Protein AF-A0A9D7EF71-F1 (afdb_monomer_lite)

Foldseek 3Di:
DDDDDDPDDDPPPDPPQDAPEEAALEEAEAAAPGEAEDAGEYHDAANYADEFQYEYEYQYEYEYRNVEARYALHNGEYEHQHQEYEHYYDYEYEECHYHYNYQAYHYPDHYHYNPRHDPDPPDDDPPDDDDRYDYDDD

Structure (mmCIF, N/CA/C/O backbone):
data_AF-A0A9D7EF71-F1
#
_entry.id   AF-A0A9D7EF71-F1
#
loop_
_atom_site.group_PDB
_atom_site.id
_atom_site.type_symbol
_atom_site.label_atom_id
_atom_site.label_alt_id
_atom_site.label_comp_id
_atom_site.label_asym_id
_atom_site.label_entity_id
_atom_site.label_seq_id
_atom_site.pdbx_PDB_ins_code
_atom_site.Cartn_x
_atom_site.Cartn_y
_atom_site.Cartn_z
_atom_site.occupancy
_atom_site.B_iso_or_equiv
_atom_site.auth_seq_id
_atom_site.auth_comp_id
_atom_site.auth_asym_id
_atom_site.auth_atom_id
_atom_site.pdbx_PDB_model_num
ATOM 1 N N . MET A 1 1 ? -34.699 25.649 -49.182 1.00 42.41 1 MET A N 1
ATOM 2 C CA . MET A 1 1 ? -34.865 24.743 -48.025 1.00 42.41 1 MET A CA 1
ATOM 3 C C . MET A 1 1 ? -33.515 24.630 -47.331 1.00 42.41 1 MET A C 1
ATOM 5 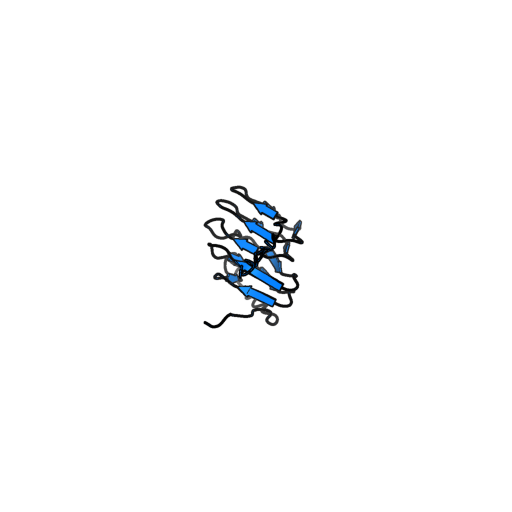O O . MET A 1 1 ? -32.581 24.156 -47.959 1.00 42.41 1 MET A O 1
ATOM 9 N N . ARG A 1 2 ? -33.370 25.171 -46.116 1.00 45.25 2 ARG A N 1
ATOM 10 C CA . ARG A 1 2 ? -32.141 25.084 -45.307 1.00 45.25 2 ARG A CA 1
ATOM 11 C C . ARG A 1 2 ? -32.387 24.055 -44.205 1.00 45.25 2 ARG A C 1
ATOM 13 O O . ARG A 1 2 ? -33.260 24.272 -43.373 1.00 45.25 2 ARG A O 1
ATOM 20 N N . THR A 1 3 ? -31.670 22.940 -44.234 1.00 56.69 3 THR A N 1
ATOM 21 C CA . THR A 1 3 ? -31.663 21.946 -43.155 1.00 56.69 3 THR A CA 1
ATOM 22 C C . THR A 1 3 ? -30.917 22.516 -41.943 1.00 56.69 3 THR A C 1
ATOM 24 O O . THR A 1 3 ? -29.822 23.058 -42.116 1.00 56.69 3 THR A O 1
ATOM 27 N N . PRO A 1 4 ? -31.483 22.452 -40.725 1.00 56.78 4 PRO A N 1
ATOM 28 C CA . PRO A 1 4 ? -30.782 22.891 -39.527 1.00 56.78 4 PRO A CA 1
ATOM 29 C C . PRO A 1 4 ? -29.704 21.865 -39.159 1.00 56.78 4 PRO A C 1
ATOM 31 O O . PRO A 1 4 ? -29.964 20.664 -39.129 1.00 56.78 4 PRO A O 1
ATOM 34 N N . ALA A 1 5 ? -28.487 22.341 -38.896 1.00 56.84 5 ALA A N 1
ATOM 35 C CA . ALA A 1 5 ? -27.406 21.518 -38.372 1.00 56.84 5 ALA A CA 1
ATOM 36 C C . ALA A 1 5 ? -27.625 21.307 -36.868 1.00 56.84 5 ALA A C 1
ATOM 38 O O . ALA A 1 5 ? -27.535 22.248 -36.079 1.00 56.84 5 ALA A O 1
ATOM 39 N N . THR A 1 6 ? -27.939 20.077 -36.472 1.00 58.12 6 THR A N 1
ATOM 40 C CA . THR A 1 6 ? -28.057 19.684 -35.067 1.00 58.12 6 THR A CA 1
ATOM 41 C C . THR A 1 6 ? -26.655 19.566 -34.471 1.00 58.12 6 THR A C 1
ATOM 43 O O . THR A 1 6 ? -25.910 18.645 -34.800 1.00 58.12 6 THR A O 1
ATOM 46 N N . ILE A 1 7 ? -26.273 20.509 -33.609 1.00 61.97 7 ILE A N 1
ATOM 47 C CA . ILE A 1 7 ? -25.032 20.433 -32.828 1.00 61.97 7 ILE A CA 1
ATOM 48 C C . ILE A 1 7 ? -25.264 19.420 -31.702 1.00 61.97 7 ILE A C 1
ATOM 50 O O . ILE A 1 7 ? -25.950 19.712 -30.724 1.00 61.97 7 ILE A O 1
ATOM 54 N N . ALA A 1 8 ? -24.721 18.213 -31.855 1.00 59.75 8 ALA A N 1
ATOM 55 C CA . ALA A 1 8 ? -24.678 17.225 -30.785 1.00 59.75 8 ALA A CA 1
ATOM 56 C C . ALA A 1 8 ? -23.599 17.645 -29.776 1.00 59.75 8 ALA A C 1
ATOM 58 O O . ALA A 1 8 ? -22.403 17.537 -30.044 1.00 59.75 8 ALA A O 1
ATOM 59 N N . SER A 1 9 ? -24.020 18.176 -28.628 1.00 66.12 9 SER A N 1
ATOM 60 C CA . SER A 1 9 ? -23.113 18.470 -27.521 1.00 66.12 9 SER A CA 1
ATOM 61 C C . SER A 1 9 ? -22.728 17.155 -26.839 1.00 66.12 9 SER A C 1
ATOM 63 O O . SER A 1 9 ? -23.556 16.512 -26.195 1.00 66.12 9 SER A O 1
ATOM 65 N N . PHE A 1 10 ? -21.480 16.727 -27.029 1.00 60.91 10 PHE A N 1
ATOM 66 C CA . PHE A 1 10 ? -20.888 15.606 -26.305 1.00 60.91 10 PHE A CA 1
ATOM 67 C C . PHE A 1 10 ? -20.431 16.099 -24.930 1.00 60.91 10 PHE A C 1
ATOM 69 O O . PHE A 1 10 ? -19.378 16.721 -24.799 1.00 60.91 10 PHE A O 1
ATOM 76 N N . ILE A 1 11 ? -21.225 15.825 -23.897 1.00 67.19 11 ILE A N 1
ATOM 77 C CA . ILE A 1 11 ? -20.777 15.975 -22.512 1.00 67.19 11 ILE A CA 1
ATOM 78 C C . ILE A 1 11 ? -19.900 14.759 -22.198 1.00 67.19 11 ILE A C 1
ATOM 80 O O . ILE A 1 11 ? -20.395 13.663 -21.946 1.00 67.19 11 ILE A O 1
ATOM 84 N N . CYS A 1 12 ? -18.582 14.947 -22.260 1.00 58.03 12 CYS A N 1
ATOM 85 C CA . CYS A 1 12 ? -17.619 13.983 -21.744 1.00 58.03 12 CYS A CA 1
ATOM 86 C C . CYS A 1 12 ? -17.609 14.100 -20.214 1.00 58.03 12 CYS A C 1
ATOM 88 O O . CYS A 1 12 ? -17.001 15.013 -19.656 1.00 58.03 12 CYS A O 1
ATOM 90 N N . ILE A 1 13 ? -18.339 13.214 -19.534 1.00 60.28 13 ILE A N 1
ATOM 91 C CA . ILE A 1 13 ? -18.266 13.084 -18.076 1.00 60.28 13 ILE A CA 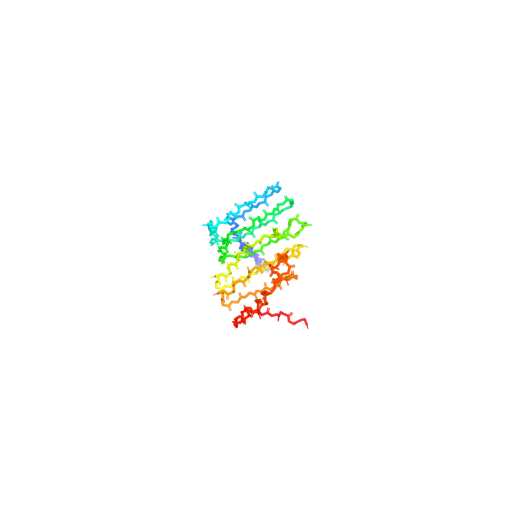1
ATOM 92 C C . ILE A 1 13 ? -16.950 12.368 -17.767 1.00 60.28 13 ILE A C 1
ATOM 94 O O . ILE A 1 13 ? -16.875 11.143 -17.834 1.00 60.28 13 ILE A O 1
ATOM 98 N N . MET A 1 14 ? -15.898 13.126 -17.462 1.00 50.34 14 MET A N 1
ATOM 99 C CA . MET A 1 14 ? -14.705 12.549 -16.848 1.00 50.34 14 MET A CA 1
ATOM 100 C C . MET A 1 14 ? -15.032 12.259 -15.385 1.00 50.34 14 MET A C 1
ATOM 102 O O . MET A 1 14 ? -15.129 13.176 -14.569 1.00 50.34 14 MET A O 1
ATOM 106 N N . VAL A 1 15 ? -15.239 10.987 -15.054 1.00 55.16 15 VAL A N 1
ATOM 107 C CA . VAL A 1 15 ? -15.272 10.541 -13.660 1.00 55.16 15 VAL A CA 1
ATOM 108 C C . VAL A 1 15 ? -13.837 10.638 -13.144 1.00 55.16 15 VAL A C 1
ATOM 110 O O . VAL A 1 15 ? -13.003 9.795 -13.453 1.00 55.16 15 VAL A O 1
ATOM 113 N N . MET A 1 16 ? -13.522 11.717 -12.430 1.00 55.72 16 MET A N 1
ATOM 114 C CA . MET A 1 16 ? -12.252 11.851 -11.718 1.00 55.72 16 MET A CA 1
ATOM 115 C C . MET A 1 16 ? -12.346 10.969 -10.470 1.00 55.72 16 MET A C 1
ATOM 117 O O . MET A 1 16 ? -12.993 11.350 -9.496 1.00 55.72 16 MET A O 1
ATOM 121 N N . GLN A 1 17 ? -11.757 9.774 -10.511 1.00 60.72 17 GLN A N 1
ATOM 122 C CA . GLN A 1 17 ? -11.459 9.026 -9.292 1.00 60.72 17 GLN A CA 1
ATOM 123 C C . GLN A 1 17 ? -10.446 9.852 -8.489 1.00 60.72 17 GLN A C 1
ATOM 125 O O . GLN A 1 17 ? -9.336 10.112 -8.954 1.00 60.72 17 GLN A O 1
ATOM 130 N N . ALA A 1 18 ? -10.864 10.377 -7.337 1.00 65.19 18 ALA A N 1
ATOM 131 C CA . ALA A 1 18 ? -9.984 11.149 -6.474 1.00 65.19 18 ALA A CA 1
ATOM 132 C C . ALA A 1 18 ? -9.085 10.180 -5.697 1.00 65.19 18 ALA A C 1
ATOM 134 O O . ALA A 1 18 ? -9.575 9.449 -4.835 1.00 65.19 18 ALA A O 1
ATOM 135 N N . GLN A 1 19 ? -7.776 10.194 -5.970 1.00 81.31 19 GLN A N 1
ATOM 136 C CA . GLN A 1 19 ? -6.829 9.457 -5.136 1.00 81.31 19 GLN A CA 1
ATOM 137 C C . GLN A 1 19 ? -6.748 10.114 -3.757 1.00 81.31 19 GLN A C 1
ATOM 139 O O . GLN A 1 19 ? -6.493 11.315 -3.641 1.00 81.31 19 GLN A O 1
ATOM 144 N N . MET A 1 20 ? -6.959 9.325 -2.704 1.00 89.75 20 MET A N 1
ATOM 145 C CA . MET A 1 20 ? -6.788 9.792 -1.328 1.00 89.75 20 MET A CA 1
ATOM 146 C C . MET A 1 20 ? -5.320 9.709 -0.905 1.00 89.75 20 MET A C 1
ATOM 148 O O . MET A 1 20 ? -4.832 10.594 -0.204 1.00 89.75 20 MET A O 1
ATOM 152 N N . LEU A 1 21 ? -4.615 8.667 -1.347 1.00 91.81 21 LEU A N 1
ATOM 153 C CA . LEU A 1 21 ? -3.191 8.485 -1.093 1.00 91.81 21 LEU A CA 1
ATOM 154 C C . LEU A 1 21 ? -2.458 8.320 -2.423 1.00 91.81 21 LEU A C 1
ATOM 156 O O . LEU A 1 21 ? -2.730 7.389 -3.174 1.00 91.81 21 LEU A O 1
ATOM 160 N N . SER A 1 22 ? -1.512 9.217 -2.700 1.00 93.31 22 SER A N 1
ATOM 161 C CA . SER A 1 22 ? -0.599 9.098 -3.835 1.00 93.31 22 S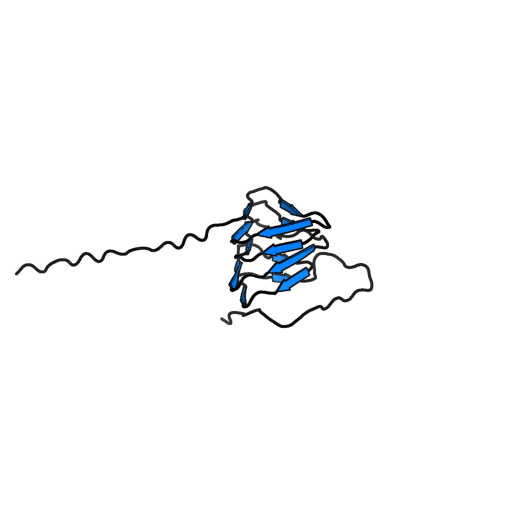ER A CA 1
ATOM 162 C C . SER A 1 22 ? 0.841 9.272 -3.364 1.00 93.31 22 SER A C 1
ATOM 164 O O . SER A 1 22 ? 1.181 10.292 -2.762 1.00 93.31 22 SER A O 1
ATOM 166 N N . THR A 1 23 ? 1.679 8.267 -3.616 1.00 92.56 23 THR A N 1
ATOM 167 C CA . THR A 1 23 ? 3.106 8.269 -3.270 1.00 92.56 23 THR A CA 1
ATOM 168 C C . THR A 1 23 ? 3.945 8.352 -4.538 1.00 92.56 23 THR A C 1
ATOM 170 O O . THR A 1 23 ? 3.773 7.554 -5.450 1.00 92.56 23 THR A O 1
ATOM 173 N N . GLN A 1 24 ? 4.866 9.317 -4.609 1.00 93.00 24 GLN A N 1
ATOM 174 C CA . GLN A 1 24 ? 5.702 9.565 -5.791 1.00 93.00 24 GLN A CA 1
ATOM 175 C C . GLN A 1 24 ? 7.172 9.658 -5.365 1.00 93.00 24 GLN A C 1
ATOM 177 O O . GLN A 1 24 ? 7.600 10.691 -4.850 1.00 93.00 24 GLN A O 1
ATOM 182 N N . GLY A 1 25 ? 7.942 8.583 -5.551 1.00 90.62 25 GLY A N 1
ATOM 183 C CA . GLY A 1 25 ? 9.362 8.533 -5.180 1.00 90.62 25 GLY A CA 1
ATOM 184 C C . GLY A 1 25 ? 9.647 8.563 -3.673 1.00 90.62 25 GLY A C 1
ATOM 185 O O . GLY A 1 25 ? 10.772 8.863 -3.277 1.00 90.62 25 GLY A O 1
ATOM 186 N N . VAL A 1 26 ? 8.632 8.322 -2.837 1.00 90.56 26 VAL A N 1
ATOM 187 C CA . VAL A 1 26 ? 8.742 8.293 -1.373 1.00 90.56 26 VAL A CA 1
ATOM 188 C C . VAL A 1 26 ? 8.010 7.091 -0.806 1.00 90.56 26 VAL A C 1
ATOM 190 O O . VAL A 1 26 ? 6.937 6.737 -1.294 1.00 90.56 26 VAL A O 1
ATOM 193 N N . ASP A 1 27 ? 8.570 6.519 0.254 1.00 92.50 27 ASP A N 1
ATOM 194 C CA . ASP A 1 27 ? 7.977 5.377 0.936 1.00 92.50 27 ASP A CA 1
ATOM 195 C C . ASP A 1 27 ? 7.024 5.823 2.042 1.00 92.50 27 ASP A C 1
ATOM 197 O O . ASP A 1 27 ? 7.275 6.792 2.767 1.00 92.50 27 ASP A O 1
ATOM 201 N N . VAL A 1 28 ? 5.940 5.071 2.202 1.00 93.25 28 VAL A N 1
ATOM 202 C CA . VAL A 1 28 ? 5.037 5.181 3.346 1.00 93.25 28 VAL A CA 1
ATOM 203 C C . VAL A 1 28 ? 5.226 3.947 4.214 1.00 93.25 28 VAL A C 1
ATOM 205 O O . VAL A 1 28 ? 4.996 2.824 3.772 1.00 93.25 28 VAL A O 1
ATOM 208 N N . THR A 1 29 ? 5.631 4.166 5.463 1.00 94.62 29 THR A N 1
ATOM 209 C CA . THR A 1 29 ? 5.929 3.088 6.410 1.00 94.62 29 THR A CA 1
ATOM 210 C C . THR A 1 29 ? 4.840 2.973 7.464 1.00 94.62 29 THR A C 1
ATOM 212 O O . THR A 1 29 ? 4.595 3.909 8.225 1.00 94.62 29 THR A O 1
ATOM 215 N N . VAL A 1 30 ? 4.235 1.792 7.554 1.00 95.19 30 VAL A N 1
ATOM 216 C CA . VAL A 1 30 ? 3.306 1.400 8.615 1.00 95.19 30 VAL A CA 1
ATOM 217 C C . VAL A 1 30 ? 4.040 0.441 9.540 1.00 95.19 30 VAL A C 1
ATOM 219 O O . VAL A 1 30 ? 4.367 -0.685 9.172 1.00 95.19 30 VAL A O 1
ATOM 222 N N . THR A 1 31 ? 4.359 0.909 10.742 1.00 94.94 31 THR A N 1
ATOM 223 C CA . THR A 1 31 ? 5.111 0.125 11.725 1.00 94.94 31 THR A CA 1
ATOM 224 C C . THR A 1 31 ? 4.230 -0.912 12.416 1.00 94.94 31 THR A C 1
AT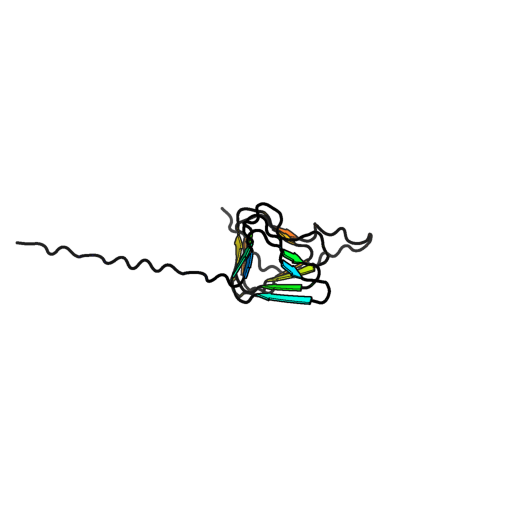OM 226 O O . THR A 1 31 ? 3.009 -0.777 12.460 1.00 94.94 31 THR A O 1
ATOM 229 N N . SER A 1 32 ? 4.850 -1.917 13.033 1.00 92.25 32 SER A N 1
ATOM 230 C CA . SER A 1 32 ? 4.118 -2.912 13.822 1.00 92.25 32 SER A CA 1
ATOM 231 C C . SER A 1 32 ? 3.264 -2.271 14.918 1.00 92.25 32 SER A C 1
ATOM 233 O O . SER A 1 32 ? 3.690 -1.324 15.582 1.00 92.25 32 SER A O 1
ATOM 235 N N . GLY A 1 33 ? 2.032 -2.763 15.059 1.00 91.56 33 GLY A N 1
ATOM 236 C CA . GLY A 1 33 ? 1.016 -2.208 15.955 1.00 91.56 33 GLY A CA 1
ATOM 237 C C . GLY A 1 33 ? 0.336 -0.927 15.456 1.00 91.56 33 GLY A C 1
ATOM 238 O O . GLY A 1 33 ? -0.586 -0.453 16.116 1.00 91.56 33 GLY A O 1
ATOM 239 N N . ALA A 1 34 ? 0.751 -0.369 14.313 1.00 95.69 34 ALA A N 1
ATOM 240 C CA . ALA A 1 34 ? 0.074 0.756 13.678 1.00 95.69 34 ALA A CA 1
ATOM 241 C C . ALA A 1 34 ? -0.947 0.286 12.633 1.00 95.69 34 ALA A C 1
ATOM 243 O O . ALA A 1 34 ? -0.815 -0.789 12.041 1.00 95.69 34 ALA A O 1
ATOM 244 N N . GLN A 1 35 ? -1.944 1.137 12.390 1.00 95.62 35 GLN A N 1
ATOM 245 C CA . GLN A 1 35 ? -2.924 0.966 11.325 1.00 95.62 35 GLN A CA 1
ATOM 246 C C . GLN A 1 35 ? -2.932 2.200 10.421 1.00 95.62 35 GLN A C 1
ATOM 248 O O . GLN A 1 35 ? -2.994 3.331 10.909 1.00 95.62 35 GLN A O 1
ATOM 253 N N . LEU A 1 36 ? -2.910 1.978 9.108 1.00 95.00 36 LEU A N 1
ATOM 254 C CA . LEU A 1 36 ? -3.193 2.994 8.098 1.00 95.00 36 LEU A CA 1
ATOM 255 C C . LEU A 1 36 ? -4.543 2.688 7.458 1.00 95.00 36 LEU A C 1
ATOM 257 O O . LEU A 1 36 ? -4.717 1.627 6.873 1.00 95.00 36 LEU A O 1
ATOM 261 N N . THR A 1 37 ? -5.482 3.627 7.527 1.00 95.19 37 THR A N 1
ATOM 262 C CA . THR A 1 37 ? -6.779 3.503 6.854 1.00 95.19 37 THR A CA 1
ATOM 263 C C . THR A 1 37 ? -6.866 4.491 5.701 1.00 95.19 37 THR A C 1
ATOM 265 O O . THR A 1 37 ? -6.712 5.696 5.908 1.00 95.19 37 THR A O 1
ATOM 268 N N . VAL A 1 38 ? -7.182 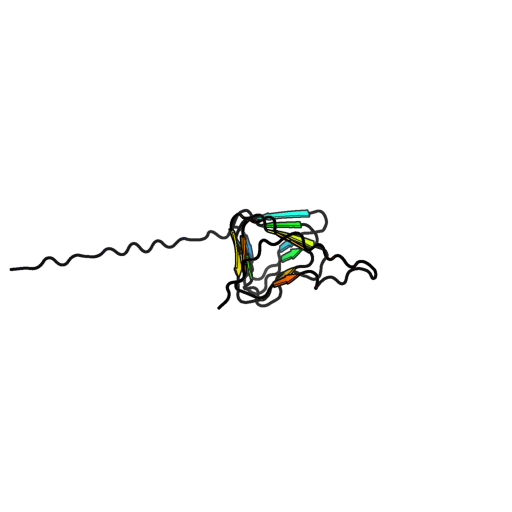4.002 4.503 1.00 94.19 38 VAL A N 1
ATOM 269 C CA . VAL A 1 38 ? -7.420 4.833 3.318 1.00 94.19 38 VAL A CA 1
ATOM 270 C C . VAL A 1 38 ? -8.827 4.563 2.791 1.00 94.19 38 VAL A C 1
ATOM 272 O O . VAL A 1 38 ? -9.161 3.452 2.384 1.00 94.19 38 VAL A O 1
ATOM 275 N N . ARG A 1 39 ? -9.671 5.602 2.815 1.00 91.12 39 ARG A N 1
ATOM 276 C CA . ARG A 1 39 ? -11.088 5.531 2.414 1.00 91.12 39 ARG A CA 1
ATOM 277 C C . ARG A 1 39 ? -11.355 5.949 0.962 1.00 91.12 39 ARG A C 1
ATOM 279 O O . ARG A 1 39 ? -12.504 6.136 0.575 1.00 91.12 39 ARG A O 1
ATOM 286 N N . GLY A 1 40 ? -10.298 6.103 0.175 1.00 91.25 40 GLY A N 1
ATOM 287 C CA . GLY A 1 40 ? -10.344 6.377 -1.258 1.00 91.25 40 GLY A CA 1
ATOM 288 C C . GLY A 1 40 ? -9.230 5.625 -1.973 1.00 91.25 40 GLY A C 1
ATOM 289 O O . GLY A 1 40 ? -8.618 4.731 -1.387 1.00 91.25 40 GLY A O 1
ATOM 290 N N . ASP A 1 41 ? -8.970 5.995 -3.221 1.00 93.62 41 ASP A N 1
ATOM 291 C CA . ASP A 1 41 ? -8.037 5.241 -4.056 1.00 93.62 41 ASP A CA 1
ATOM 292 C C . ASP A 1 41 ? -6.583 5.494 -3.640 1.00 93.62 41 ASP A C 1
ATOM 294 O O . ASP A 1 41 ? -6.212 6.596 -3.206 1.00 93.62 41 ASP A O 1
ATOM 298 N N . VAL A 1 42 ? -5.763 4.455 -3.777 1.00 94.62 42 VAL A N 1
ATOM 299 C CA . VAL A 1 42 ? -4.326 4.464 -3.515 1.00 94.62 42 VAL A CA 1
ATOM 300 C C . VAL A 1 42 ? -3.579 4.327 -4.834 1.00 94.62 42 VAL A C 1
ATOM 302 O O . VAL A 1 42 ? -3.770 3.363 -5.574 1.00 94.62 42 VAL A O 1
ATOM 305 N N . LEU A 1 43 ? -2.675 5.268 -5.095 1.00 94.25 43 LEU A N 1
ATOM 306 C CA . LEU A 1 43 ? -1.726 5.216 -6.201 1.00 94.25 43 LEU A CA 1
ATOM 307 C C . LEU A 1 43 ? -0.300 5.203 -5.657 1.00 94.25 43 LEU A C 1
ATOM 309 O O . LEU A 1 43 ? 0.182 6.209 -5.136 1.00 94.25 43 LEU A O 1
ATOM 313 N N . ALA A 1 44 ? 0.394 4.089 -5.840 1.00 94.50 44 ALA A N 1
ATOM 314 C CA . ALA A 1 44 ? 1.829 4.024 -5.634 1.00 94.50 44 ALA A CA 1
ATOM 315 C C . ALA A 1 44 ? 2.540 4.259 -6.961 1.00 94.50 44 ALA A C 1
ATOM 317 O O . ALA A 1 44 ? 2.606 3.361 -7.794 1.00 94.50 44 ALA A O 1
ATOM 318 N N . GLY A 1 45 ? 3.020 5.476 -7.190 1.00 93.38 45 GLY A N 1
ATOM 319 C CA . GLY A 1 45 ? 3.742 5.821 -8.407 1.00 93.38 45 GLY A CA 1
ATOM 320 C C . GLY A 1 45 ? 5.244 5.561 -8.317 1.00 93.38 45 GLY A C 1
ATOM 321 O O . GLY A 1 45 ? 5.737 5.031 -7.316 1.00 93.38 45 GLY A O 1
ATOM 322 N N . PRO A 1 46 ? 5.997 5.937 -9.364 1.00 94.44 46 PRO A N 1
ATOM 323 C CA . PRO A 1 46 ? 7.362 5.471 -9.585 1.00 94.44 46 PRO A CA 1
ATOM 324 C C . PRO A 1 46 ? 8.289 5.672 -8.384 1.00 94.44 46 PRO A C 1
ATOM 326 O O . PRO A 1 46 ? 8.352 6.765 -7.817 1.00 94.44 46 PRO A O 1
ATOM 329 N N . GLY A 1 47 ? 9.025 4.620 -8.020 1.00 90.50 47 GLY A N 1
ATOM 330 C CA . GLY A 1 47 ? 10.012 4.648 -6.939 1.00 90.50 47 GLY A CA 1
ATOM 331 C C . GLY A 1 47 ? 9.432 4.799 -5.531 1.00 90.50 47 GLY A C 1
ATOM 332 O O . GLY A 1 47 ? 10.152 5.255 -4.651 1.00 90.50 47 GLY A O 1
ATOM 333 N N . SER A 1 48 ? 8.152 4.478 -5.323 1.00 92.69 48 SER A N 1
ATOM 334 C CA . SER A 1 48 ? 7.535 4.433 -3.992 1.00 92.69 48 SER A CA 1
ATOM 335 C C . SER A 1 48 ? 7.260 3.004 -3.529 1.00 92.69 48 SER A C 1
ATOM 337 O O . SER A 1 48 ? 6.943 2.138 -4.341 1.00 92.69 48 SER A O 1
ATOM 339 N N . ALA A 1 49 ? 7.331 2.775 -2.221 1.00 91.75 49 ALA A N 1
ATOM 340 C CA . ALA A 1 49 ? 6.880 1.549 -1.576 1.00 91.75 49 ALA A CA 1
ATOM 341 C C . ALA A 1 49 ? 5.910 1.838 -0.418 1.00 91.75 49 ALA A C 1
ATOM 343 O O . ALA A 1 49 ? 5.990 2.863 0.265 1.00 91.75 49 ALA A O 1
ATOM 344 N N . LEU A 1 50 ? 5.008 0.892 -0.160 1.00 93.00 50 LEU A N 1
ATOM 345 C CA . LEU A 1 50 ? 4.209 0.831 1.063 1.00 93.00 50 LEU A CA 1
ATOM 346 C C . LEU A 1 50 ? 4.846 -0.215 1.978 1.00 93.00 50 LEU A C 1
ATOM 348 O O . LEU A 1 50 ? 4.623 -1.416 1.852 1.00 93.00 50 LEU A O 1
ATOM 352 N N . VAL A 1 51 ? 5.687 0.228 2.904 1.00 92.69 51 VAL A N 1
ATOM 353 C CA . VAL A 1 51 ? 6.391 -0.663 3.829 1.00 92.69 51 VAL A CA 1
ATOM 354 C C . VAL A 1 51 ? 5.442 -1.023 4.970 1.00 92.69 51 VAL A C 1
ATOM 356 O O . VAL A 1 51 ? 5.252 -0.234 5.894 1.00 92.69 51 VAL A O 1
ATOM 359 N N . ASN A 1 52 ? 4.827 -2.205 4.903 1.00 92.25 52 ASN A N 1
ATOM 360 C CA . ASN A 1 52 ? 3.810 -2.637 5.861 1.00 92.25 52 ASN A CA 1
ATOM 361 C C . ASN A 1 52 ? 4.338 -3.689 6.846 1.00 92.25 52 ASN A C 1
ATOM 363 O O . ASN A 1 52 ? 4.609 -4.816 6.452 1.00 92.25 52 ASN A O 1
ATOM 367 N N . ALA A 1 53 ? 4.429 -3.333 8.127 1.00 92.12 53 ALA A N 1
ATOM 368 C CA . ALA A 1 53 ? 4.655 -4.263 9.240 1.00 92.12 53 ALA A CA 1
ATOM 369 C C . ALA A 1 53 ? 3.489 -4.273 10.253 1.00 92.12 53 ALA A C 1
ATOM 371 O O . ALA A 1 53 ? 3.622 -4.816 11.351 1.00 92.12 53 ALA A O 1
ATOM 372 N N . GLY A 1 54 ? 2.394 -3.579 9.931 1.00 92.81 54 GLY A N 1
ATOM 373 C CA . GLY A 1 54 ? 1.199 -3.430 10.757 1.00 92.81 54 GLY A CA 1
ATOM 374 C C . GLY A 1 54 ? -0.041 -3.835 9.967 1.00 92.81 54 GLY A C 1
ATOM 375 O O . GLY A 1 54 ? -0.053 -4.890 9.337 1.00 92.81 54 GLY A O 1
ATOM 376 N N . MET A 1 55 ? -1.077 -2.995 9.996 1.00 94.25 55 MET A N 1
ATOM 377 C CA . MET A 1 55 ? -2.305 -3.202 9.226 1.00 94.25 55 MET A CA 1
ATOM 378 C C . MET A 1 55 ? -2.559 -2.037 8.266 1.00 94.25 55 MET A C 1
ATOM 380 O O . MET A 1 55 ? -2.504 -0.870 8.660 1.00 94.25 55 MET A O 1
ATOM 384 N N . ILE A 1 56 ? -2.901 -2.344 7.019 1.00 95.56 56 ILE A N 1
ATOM 385 C CA . ILE A 1 56 ? -3.388 -1.366 6.044 1.00 95.56 56 ILE A CA 1
ATOM 386 C C . ILE A 1 56 ? -4.829 -1.723 5.690 1.00 95.56 56 ILE A C 1
ATOM 388 O O . ILE A 1 56 ? -5.087 -2.798 5.168 1.00 95.56 56 ILE A O 1
ATOM 392 N N . ASP A 1 57 ? -5.755 -0.814 5.969 1.00 94.88 57 ASP A N 1
ATOM 393 C CA . ASP A 1 57 ? -7.181 -0.946 5.676 1.00 94.88 57 ASP A CA 1
ATOM 394 C C . ASP A 1 57 ? -7.559 -0.054 4.481 1.00 94.88 57 ASP A C 1
ATOM 396 O O . ASP A 1 57 ? -7.523 1.178 4.586 1.00 94.88 57 ASP A O 1
ATOM 400 N N . LEU A 1 58 ? -7.903 -0.667 3.347 1.00 94.75 58 LEU A N 1
ATOM 401 C CA . LEU A 1 58 ? -8.221 0.014 2.092 1.00 94.75 58 LEU A CA 1
ATOM 402 C C . LEU A 1 58 ? -9.671 -0.229 1.689 1.00 94.75 58 LEU A C 1
ATOM 404 O O . LEU A 1 58 ? -10.080 -1.377 1.506 1.00 94.75 58 LEU A O 1
ATOM 408 N N . SER A 1 59 ? -10.402 0.854 1.407 1.00 93.06 59 SER A N 1
ATOM 409 C CA . SER A 1 59 ? -11.746 0.761 0.818 1.00 93.06 59 SER A CA 1
ATOM 410 C C . SER A 1 59 ? -11.848 1.220 -0.639 1.00 93.06 59 SER A C 1
ATOM 412 O O . SER A 1 59 ? -12.906 1.044 -1.238 1.00 93.06 59 SER A O 1
ATOM 414 N N . GLY A 1 60 ? -10.800 1.840 -1.193 1.00 92.38 60 GLY A N 1
ATOM 415 C CA . GLY A 1 60 ? -10.730 2.264 -2.600 1.00 92.38 60 GLY A CA 1
ATOM 416 C C . GLY A 1 60 ? -9.857 1.353 -3.463 1.00 92.38 60 GLY A C 1
ATOM 417 O O . GLY A 1 60 ? -9.337 0.342 -2.983 1.00 92.38 60 GLY A O 1
ATOM 418 N N . ASP A 1 61 ? -9.695 1.714 -4.732 1.00 93.12 61 ASP A N 1
ATOM 419 C CA . ASP A 1 61 ? -8.857 0.981 -5.683 1.00 93.12 61 ASP A CA 1
ATOM 420 C C . ASP A 1 61 ? -7.369 1.087 -5.307 1.00 93.12 61 ASP A C 1
ATOM 422 O O . ASP A 1 61 ? -6.918 2.083 -4.737 1.00 93.12 61 ASP A O 1
ATOM 426 N N . LEU A 1 62 ? -6.589 0.057 -5.640 1.00 93.88 62 LEU A N 1
ATOM 427 C CA . LEU A 1 62 ? -5.147 0.007 -5.409 1.00 93.88 62 LEU A CA 1
ATOM 428 C C . LEU A 1 62 ? -4.411 -0.082 -6.747 1.00 93.88 62 LEU A C 1
ATOM 430 O O . LEU A 1 62 ? -4.539 -1.069 -7.469 1.00 93.88 62 LEU A O 1
ATOM 434 N N . THR A 1 63 ? -3.608 0.932 -7.061 1.00 94.56 63 THR A N 1
ATOM 435 C CA . THR A 1 63 ? -2.797 0.982 -8.285 1.00 94.56 63 THR A CA 1
ATOM 436 C C . THR A 1 63 ? -1.309 0.988 -7.950 1.00 94.56 63 THR A C 1
ATOM 438 O O . THR A 1 63 ? -0.838 1.885 -7.247 1.00 94.56 63 THR A O 1
ATOM 441 N N . ASN A 1 64 ? -0.563 0.007 -8.471 1.00 94.38 64 ASN A N 1
ATOM 442 C CA . ASN A 1 64 ? 0.892 -0.080 -8.331 1.00 94.38 64 ASN A CA 1
ATOM 443 C C . ASN A 1 64 ? 1.626 0.249 -9.643 1.00 94.38 64 ASN A C 1
ATOM 445 O O . ASN A 1 64 ? 1.860 -0.622 -10.484 1.00 94.38 64 ASN A O 1
ATOM 449 N N . ASP A 1 65 ? 2.064 1.498 -9.756 1.00 94.12 65 ASP A N 1
ATOM 450 C CA . ASP A 1 65 ? 2.931 2.025 -10.815 1.00 94.12 65 ASP A CA 1
ATOM 451 C C . ASP A 1 65 ? 4.336 2.374 -10.284 1.00 94.12 65 ASP A C 1
ATOM 453 O O . ASP A 1 65 ? 5.061 3.186 -10.865 1.00 94.12 65 ASP A O 1
ATOM 457 N N . SER A 1 66 ? 4.749 1.756 -9.173 1.00 92.75 66 SER A N 1
ATOM 458 C CA . SER A 1 66 ? 6.058 2.005 -8.557 1.00 92.75 66 SER A CA 1
ATOM 459 C C . SER A 1 66 ? 7.240 1.543 -9.406 1.00 92.75 66 SER A C 1
ATOM 461 O O . SER A 1 66 ? 8.348 2.062 -9.252 1.00 92.75 66 SER A O 1
ATOM 463 N N . GLY A 1 67 ? 7.009 0.600 -10.323 1.00 88.94 67 GLY A N 1
ATOM 464 C CA . GLY A 1 67 ? 8.052 -0.079 -11.092 1.00 88.94 67 GLY A CA 1
ATOM 465 C C . GLY A 1 67 ? 8.673 -1.273 -10.357 1.00 88.94 67 GLY A C 1
ATOM 466 O O . GLY A 1 67 ? 9.568 -1.917 -10.905 1.00 88.94 67 GLY A O 1
ATOM 467 N N . SER A 1 68 ? 8.215 -1.583 -9.139 1.00 87.31 68 SER A N 1
ATOM 468 C CA . SER A 1 68 ? 8.638 -2.744 -8.354 1.00 87.31 68 SER A CA 1
ATOM 469 C C . SER A 1 68 ? 7.476 -3.342 -7.548 1.00 87.31 68 SER A C 1
ATOM 471 O O . SER A 1 68 ? 6.316 -2.950 -7.695 1.00 87.31 68 SER A O 1
ATOM 473 N N . GLY A 1 69 ? 7.773 -4.326 -6.693 1.00 85.62 69 GLY A N 1
ATOM 474 C CA . GLY A 1 69 ? 6.802 -4.811 -5.714 1.00 85.62 69 GLY A CA 1
ATOM 475 C C . GLY A 1 69 ? 6.411 -3.693 -4.745 1.00 85.62 69 GLY A C 1
ATOM 476 O O . GLY A 1 69 ? 7.277 -2.953 -4.281 1.00 85.62 69 GLY A O 1
ATOM 477 N N . LEU A 1 70 ? 5.112 -3.568 -4.468 1.00 89.44 70 LEU A N 1
ATOM 478 C CA . LEU A 1 70 ? 4.570 -2.487 -3.643 1.00 89.44 70 LEU A CA 1
ATOM 479 C C . LEU A 1 70 ? 4.897 -2.631 -2.152 1.00 89.44 70 LEU A C 1
ATOM 481 O O . LEU A 1 70 ? 5.207 -1.643 -1.489 1.00 89.44 70 LEU A O 1
ATOM 485 N N . PHE A 1 71 ? 4.802 -3.854 -1.629 1.00 90.25 71 PHE A N 1
ATOM 486 C CA . PHE A 1 71 ? 5.025 -4.154 -0.219 1.00 90.25 71 PHE A CA 1
ATOM 487 C C . PHE A 1 71 ? 6.388 -4.812 -0.009 1.00 90.25 71 PHE A C 1
ATOM 489 O O . PHE A 1 71 ? 6.837 -5.638 -0.806 1.00 90.25 71 PHE A O 1
ATOM 496 N N . ALA A 1 72 ? 7.046 -4.444 1.089 1.00 83.25 72 ALA A N 1
ATOM 497 C CA . ALA A 1 72 ? 8.266 -5.101 1.540 1.00 83.25 72 ALA A CA 1
ATOM 498 C C . ALA A 1 72 ? 7.959 -6.473 2.170 1.00 83.25 72 ALA A C 1
ATOM 500 O O . ALA A 1 72 ? 6.848 -6.724 2.626 1.00 83.25 72 ALA A O 1
ATOM 501 N N . ALA A 1 73 ? 8.973 -7.338 2.252 1.00 81.44 73 ALA A N 1
ATOM 502 C CA . ALA A 1 73 ? 8.910 -8.641 2.921 1.00 81.44 73 ALA A CA 1
ATOM 503 C C . ALA A 1 73 ? 8.891 -8.504 4.459 1.00 81.44 73 ALA A C 1
ATOM 505 O O . ALA A 1 73 ? 9.842 -8.879 5.148 1.00 81.44 73 ALA A O 1
ATOM 506 N N . LEU A 1 74 ? 7.829 -7.910 4.992 1.00 85.81 74 LEU A N 1
ATOM 507 C CA . LEU A 1 74 ? 7.587 -7.712 6.418 1.00 85.81 74 LEU A CA 1
ATOM 508 C C . LEU A 1 74 ? 6.248 -8.356 6.803 1.00 85.81 74 LEU A C 1
ATOM 510 O O . LEU A 1 74 ? 5.354 -8.410 5.959 1.00 85.81 74 LEU A O 1
ATOM 514 N N . PRO A 1 75 ? 6.103 -8.823 8.058 1.00 84.25 75 PRO A N 1
ATOM 515 C CA . PRO A 1 75 ? 4.850 -9.391 8.529 1.00 84.25 75 PRO A CA 1
ATOM 516 C C . PRO A 1 75 ? 3.829 -8.264 8.675 1.00 84.25 75 PRO A C 1
ATOM 518 O O . PRO A 1 75 ? 3.926 -7.446 9.593 1.00 84.25 75 PRO A O 1
ATOM 521 N N . GLY A 1 76 ? 2.890 -8.190 7.741 1.00 88.06 76 GLY A N 1
ATOM 522 C CA . GLY A 1 76 ? 1.923 -7.105 7.650 1.00 88.06 76 GLY A CA 1
ATOM 523 C C . GLY A 1 76 ? 0.648 -7.553 6.952 1.00 88.06 76 GLY A C 1
ATOM 524 O O . GLY A 1 76 ? 0.676 -8.327 5.995 1.00 88.06 76 GLY A O 1
ATOM 525 N N . GLU A 1 77 ? -0.477 -7.040 7.431 1.00 91.56 77 GLU A N 1
ATOM 526 C CA . GLU A 1 77 ? -1.799 -7.364 6.908 1.00 91.56 77 GLU A CA 1
ATOM 527 C C . GLU A 1 77 ? -2.319 -6.229 6.034 1.00 91.56 77 GLU A C 1
ATOM 529 O O . GLU A 1 77 ? -2.226 -5.050 6.394 1.00 91.56 77 GLU A O 1
ATOM 534 N N . VAL A 1 78 ? -2.877 -6.585 4.880 1.00 92.69 78 VAL A N 1
ATOM 535 C CA . VAL A 1 78 ? -3.667 -5.675 4.056 1.00 92.69 78 VAL A CA 1
ATOM 536 C C . VAL A 1 78 ? -5.100 -6.176 4.015 1.00 92.69 78 VAL A C 1
ATOM 538 O O . VAL A 1 78 ? -5.358 -7.300 3.597 1.00 92.69 78 VAL A O 1
ATOM 541 N N . VAL A 1 79 ? -6.027 -5.317 4.420 1.00 93.06 79 VAL A N 1
ATOM 542 C CA . VAL A 1 79 ? -7.464 -5.565 4.396 1.00 93.06 79 VAL A CA 1
ATOM 543 C C . VAL A 1 79 ? -8.073 -4.767 3.249 1.00 93.06 79 VAL A C 1
ATOM 545 O O . VAL A 1 79 ? -7.936 -3.544 3.187 1.00 93.06 79 VAL A O 1
ATOM 548 N N . LEU A 1 80 ? -8.761 -5.456 2.345 1.00 92.06 80 LEU A N 1
ATOM 549 C CA . LEU A 1 80 ? -9.559 -4.859 1.278 1.00 92.06 80 LEU A CA 1
ATOM 550 C C . LEU A 1 80 ? -11.033 -4.915 1.689 1.00 92.06 80 LEU A C 1
ATOM 552 O O . LEU A 1 80 ? -11.646 -5.981 1.645 1.00 92.06 80 LEU A O 1
ATOM 556 N N . ASN A 1 81 ? -11.595 -3.788 2.136 1.00 92.19 81 ASN A N 1
ATOM 557 C CA . ASN A 1 81 ? -12.961 -3.697 2.676 1.00 92.19 81 ASN A CA 1
ATOM 558 C C . ASN A 1 81 ? -13.901 -2.783 1.873 1.00 92.19 81 ASN A C 1
ATOM 560 O O . ASN A 1 81 ? -14.965 -2.389 2.360 1.00 92.19 81 ASN A O 1
ATOM 564 N N . GLY A 1 82 ? -13.523 -2.427 0.647 1.00 87.75 82 GLY A N 1
ATOM 565 C CA . GLY A 1 82 ? -14.377 -1.665 -0.258 1.00 87.75 82 GLY A CA 1
ATOM 566 C C . GLY A 1 82 ? -15.546 -2.500 -0.778 1.00 87.75 82 GLY A C 1
ATOM 567 O O . GLY A 1 82 ? -15.499 -3.723 -0.816 1.00 87.75 82 GLY A O 1
ATOM 568 N N . THR A 1 83 ? -16.629 -1.865 -1.220 1.00 87.62 83 THR A N 1
ATOM 569 C CA . THR A 1 83 ? -17.756 -2.604 -1.819 1.00 87.62 83 THR A CA 1
ATOM 570 C C . THR A 1 83 ? -17.368 -3.243 -3.154 1.00 87.62 83 THR A C 1
ATOM 572 O O . THR A 1 83 ? -17.714 -4.392 -3.407 1.00 87.62 83 THR A O 1
ATOM 575 N N . SER A 1 84 ? -16.604 -2.528 -3.977 1.00 88.19 84 SER A N 1
ATOM 576 C CA . SER A 1 84 ? -15.960 -3.024 -5.191 1.00 88.19 84 SER A CA 1
ATOM 577 C C . SER A 1 84 ? -14.580 -2.394 -5.275 1.00 88.19 84 SER A C 1
ATOM 579 O O . SER A 1 84 ? -14.483 -1.173 -5.191 1.00 88.19 84 SER A O 1
ATOM 581 N N . GLN A 1 85 ? -13.543 -3.209 -5.443 1.00 90.00 85 GLN A N 1
ATOM 582 C CA . GLN A 1 85 ? -12.165 -2.733 -5.545 1.00 90.00 85 GLN A CA 1
ATOM 583 C C . GLN A 1 85 ? -11.467 -3.342 -6.748 1.00 90.00 85 GLN A C 1
ATOM 585 O O . GLN A 1 85 ? -11.716 -4.483 -7.143 1.00 90.00 85 GLN A O 1
ATOM 590 N N . THR A 1 86 ? -10.557 -2.573 -7.311 1.00 92.19 86 THR A N 1
ATOM 591 C CA . THR A 1 86 ? -9.681 -2.986 -8.391 1.00 92.19 86 THR A CA 1
ATOM 592 C C . THR A 1 86 ? -8.245 -2.955 -7.901 1.00 92.19 86 THR A C 1
ATOM 594 O O . THR A 1 86 ? -7.813 -1.982 -7.287 1.00 92.19 86 THR A O 1
ATOM 597 N N . ILE A 1 87 ? -7.495 -4.010 -8.212 1.00 92.25 87 ILE A N 1
ATOM 598 C CA . ILE A 1 87 ? -6.039 -4.015 -8.106 1.00 92.25 87 ILE A CA 1
ATOM 599 C C . ILE A 1 87 ? -5.471 -3.906 -9.518 1.00 92.25 87 ILE A C 1
ATOM 601 O O . ILE A 1 87 ? -5.674 -4.800 -10.348 1.00 92.25 87 ILE A O 1
ATOM 605 N N . ALA A 1 88 ? -4.787 -2.801 -9.790 1.00 93.00 88 ALA A N 1
ATOM 606 C CA . ALA A 1 88 ? -4.273 -2.437 -11.105 1.00 93.00 88 ALA A CA 1
ATOM 607 C C . ALA A 1 88 ? -2.835 -1.898 -11.023 1.00 93.00 88 ALA A C 1
ATOM 609 O O . ALA A 1 88 ? -2.205 -1.893 -9.964 1.00 93.00 88 ALA A O 1
ATOM 610 N N . GLY A 1 89 ? -2.330 -1.433 -12.162 1.00 90.00 89 GLY A N 1
ATOM 611 C CA . GLY A 1 89 ? -1.002 -0.845 -12.305 1.00 90.00 89 GLY A CA 1
ATOM 612 C C . GLY A 1 89 ? -0.069 -1.690 -13.163 1.00 90.00 89 GLY A C 1
ATOM 613 O O . GLY A 1 89 ? -0.409 -2.792 -13.601 1.00 90.00 89 GLY A O 1
ATOM 614 N N . GLY A 1 90 ? 1.109 -1.140 -13.439 1.00 89.69 90 GLY A N 1
ATOM 615 C CA . GLY A 1 90 ? 2.126 -1.774 -14.277 1.00 89.69 90 GLY A CA 1
ATOM 616 C C . GLY A 1 90 ? 2.992 -2.820 -13.568 1.00 89.69 90 GLY A C 1
ATOM 617 O O . GLY A 1 90 ? 3.771 -3.497 -14.235 1.00 89.69 90 GLY A O 1
ATOM 618 N N . SER A 1 91 ? 2.914 -2.935 -12.239 1.00 90.25 91 SER A N 1
ATOM 619 C CA . SER A 1 91 ? 3.777 -3.816 -11.439 1.00 90.25 91 SER A CA 1
ATOM 620 C C . SER A 1 91 ? 2.975 -4.752 -10.537 1.00 90.25 91 SER A C 1
ATOM 622 O O . SER A 1 91 ? 2.024 -4.328 -9.883 1.00 90.25 91 SER A O 1
ATOM 624 N N . ALA A 1 92 ? 3.402 -6.017 -10.466 1.00 89.19 92 ALA A N 1
ATOM 625 C CA . ALA A 1 92 ? 2.770 -7.032 -9.629 1.00 89.19 92 ALA A CA 1
ATOM 626 C C . ALA A 1 92 ? 2.785 -6.643 -8.140 1.00 89.19 92 ALA A C 1
ATOM 628 O O . ALA A 1 92 ? 3.745 -6.035 -7.648 1.00 89.19 92 ALA A O 1
ATOM 629 N N . ILE A 1 93 ? 1.739 -7.028 -7.412 1.00 90.50 93 ILE A N 1
ATOM 630 C CA . ILE A 1 93 ? 1.627 -6.800 -5.970 1.00 90.50 93 ILE A CA 1
ATOM 631 C C . ILE A 1 93 ? 1.702 -8.135 -5.242 1.00 90.50 93 ILE A C 1
ATOM 633 O O . ILE A 1 93 ? 0.927 -9.054 -5.499 1.00 90.50 93 ILE A O 1
ATOM 637 N N . ALA A 1 94 ? 2.630 -8.225 -4.298 1.00 89.56 94 ALA A N 1
ATOM 638 C CA . ALA A 1 94 ? 2.748 -9.367 -3.416 1.00 89.56 94 ALA A CA 1
ATOM 639 C C . ALA A 1 94 ? 2.381 -8.945 -1.991 1.00 89.56 94 ALA A C 1
ATOM 641 O O . ALA A 1 94 ? 2.967 -8.013 -1.443 1.00 89.56 94 ALA A O 1
ATOM 642 N N . PHE A 1 95 ? 1.391 -9.621 -1.424 1.00 88.44 95 PHE A N 1
ATOM 643 C CA . PHE A 1 95 ? 0.932 -9.442 -0.056 1.00 88.44 95 PHE A CA 1
ATOM 644 C C . PHE A 1 95 ? 1.527 -10.527 0.830 1.00 88.44 95 PHE A C 1
ATOM 646 O O . PHE A 1 95 ? 1.659 -11.682 0.413 1.00 88.44 95 PHE A O 1
ATOM 653 N N . ASP A 1 96 ? 1.849 -10.157 2.064 1.00 87.31 96 ASP A N 1
ATOM 654 C CA . ASP A 1 96 ? 2.158 -11.142 3.090 1.00 87.31 96 ASP A CA 1
ATOM 655 C C . ASP A 1 96 ? 0.861 -11.790 3.584 1.00 87.31 96 ASP A C 1
ATOM 657 O O . ASP A 1 96 ? 0.564 -12.932 3.231 1.00 87.31 96 ASP A O 1
ATOM 661 N N . VAL A 1 97 ? 0.013 -11.000 4.247 1.00 87.44 97 VAL A N 1
ATOM 662 C CA . VAL A 1 97 ? -1.368 -11.366 4.571 1.00 87.44 97 VAL A CA 1
ATOM 663 C C . VAL A 1 97 ? -2.326 -10.442 3.820 1.00 87.44 97 VAL A C 1
ATOM 665 O O . VAL A 1 97 ? -2.205 -9.217 3.887 1.00 87.44 97 VAL A O 1
ATOM 668 N N . LEU A 1 98 ? -3.278 -11.033 3.096 1.00 88.62 98 LEU A N 1
ATOM 669 C CA . LEU A 1 98 ? -4.353 -10.326 2.400 1.00 88.62 98 LEU A CA 1
ATOM 670 C C . LEU A 1 98 ? -5.704 -10.815 2.929 1.00 88.62 98 LEU A C 1
ATOM 672 O O . LEU A 1 98 ? -6.054 -11.976 2.718 1.00 88.62 98 LEU A O 1
ATOM 676 N N . ASP A 1 99 ? -6.461 -9.926 3.567 1.00 89.12 99 ASP A N 1
ATOM 677 C CA . ASP A 1 99 ? -7.845 -10.169 3.970 1.00 89.12 99 ASP A CA 1
ATOM 678 C C . ASP A 1 99 ? -8.807 -9.474 2.996 1.00 89.12 99 ASP A C 1
ATOM 680 O O . ASP A 1 99 ? -8.736 -8.266 2.761 1.00 89.12 99 ASP A O 1
ATOM 684 N N . LEU A 1 100 ? -9.712 -10.253 2.405 1.00 88.12 100 LEU A N 1
ATOM 685 C CA . LEU A 1 100 ? -10.720 -9.776 1.465 1.00 88.12 100 LEU A CA 1
ATOM 686 C C . LEU A 1 100 ? -12.069 -9.701 2.180 1.00 88.12 100 LEU A C 1
ATOM 688 O O . LEU A 1 100 ? -12.797 -10.687 2.267 1.00 88.12 100 LEU A O 1
ATOM 692 N N . GLN A 1 101 ? -12.413 -8.510 2.661 1.00 87.81 101 GLN A N 1
ATOM 693 C CA . GLN A 1 101 ? -13.700 -8.218 3.303 1.00 87.81 101 GLN A CA 1
ATOM 694 C C . GLN A 1 101 ? -14.693 -7.529 2.351 1.00 87.81 101 GLN A C 1
ATOM 696 O O . GLN A 1 101 ? -15.833 -7.243 2.717 1.00 87.81 101 GLN A O 1
ATOM 701 N N . CYS A 1 102 ? -14.249 -7.226 1.133 1.00 73.19 102 CYS A N 1
ATOM 702 C CA . CYS A 1 102 ? -15.016 -6.588 0.073 1.00 73.19 102 CYS A CA 1
ATOM 703 C C . CYS A 1 102 ? -16.094 -7.501 -0.531 1.00 73.19 102 CYS A C 1
ATOM 705 O O . CYS A 1 102 ? -15.997 -8.719 -0.441 1.00 73.19 102 CYS A O 1
ATOM 707 N N . ALA A 1 103 ? -17.071 -6.940 -1.255 1.00 75.44 103 ALA A N 1
ATOM 708 C CA . ALA A 1 103 ? -18.034 -7.766 -1.998 1.00 75.44 103 ALA A CA 1
ATOM 709 C C . ALA A 1 103 ? -17.462 -8.297 -3.329 1.00 75.44 103 ALA A C 1
ATOM 711 O O . ALA A 1 103 ? -17.862 -9.366 -3.788 1.00 75.44 103 ALA A O 1
ATOM 712 N N . SER A 1 104 ? -16.523 -7.571 -3.949 1.00 85.94 104 SER A N 1
ATOM 713 C CA . SER A 1 104 ? -15.815 -8.019 -5.154 1.00 85.94 104 SER A CA 1
ATOM 714 C C . SER A 1 104 ? -14.456 -7.337 -5.332 1.00 85.94 104 SER A C 1
ATOM 716 O O . SER A 1 104 ? -14.383 -6.106 -5.279 1.00 85.94 104 SER A O 1
ATOM 718 N N . VAL A 1 105 ? -13.419 -8.118 -5.657 1.00 88.06 105 VAL A N 1
ATOM 719 C CA . VAL A 1 105 ? -12.131 -7.618 -6.172 1.00 88.06 105 VAL A CA 1
ATOM 720 C C . VAL A 1 105 ? -11.969 -7.977 -7.645 1.00 88.06 105 VAL A C 1
ATOM 722 O O . VAL A 1 105 ? -12.121 -9.139 -8.033 1.00 88.06 105 VAL A O 1
ATOM 725 N N . THR A 1 106 ? -11.600 -6.985 -8.454 1.00 90.50 106 THR A N 1
ATOM 726 C CA . THR A 1 106 ? -11.142 -7.168 -9.835 1.00 90.50 106 THR A CA 1
ATOM 727 C C . THR A 1 106 ? -9.623 -7.079 -9.891 1.00 90.50 106 THR A C 1
ATOM 729 O O . THR A 1 106 ? -9.037 -6.084 -9.471 1.00 90.50 106 THR A O 1
ATOM 732 N N . LEU A 1 107 ? -8.979 -8.098 -10.453 1.00 90.00 107 LEU A N 1
ATOM 733 C CA . LEU A 1 107 ? -7.535 -8.107 -10.680 1.00 90.00 107 LEU A CA 1
ATOM 734 C C . LEU A 1 107 ? -7.249 -7.742 -12.138 1.00 90.00 107 LEU A C 1
ATOM 736 O O . LEU A 1 107 ? -7.722 -8.420 -13.049 1.00 90.00 107 LEU A O 1
ATOM 740 N N . GLN A 1 108 ? -6.486 -6.674 -12.361 1.00 91.31 108 GLN A N 1
ATOM 741 C CA . GLN A 1 108 ? -5.979 -6.288 -13.688 1.00 91.31 108 GLN A CA 1
ATOM 742 C C . GLN A 1 108 ? -4.481 -6.588 -13.856 1.00 91.31 108 GLN A C 1
ATOM 744 O O . GLN A 1 108 ? -3.906 -6.310 -14.904 1.00 91.31 108 GLN A O 1
ATOM 749 N N . GLN A 1 109 ? -3.864 -7.162 -12.824 1.00 85.19 109 GLN A N 1
ATOM 750 C CA . GLN A 1 109 ? -2.470 -7.592 -12.779 1.00 85.19 109 GLN A CA 1
ATOM 751 C C . GLN A 1 109 ? -2.334 -8.838 -11.890 1.00 85.19 109 GLN A C 1
ATOM 753 O O . GLN A 1 109 ? -3.303 -9.243 -11.235 1.00 85.19 109 GLN A O 1
ATOM 758 N N . ASP A 1 110 ? -1.133 -9.409 -11.840 1.00 85.69 110 ASP A N 1
ATOM 759 C CA . ASP A 1 110 ? -0.827 -10.588 -11.029 1.00 85.69 110 ASP A CA 1
ATOM 760 C C . ASP A 1 110 ? -0.672 -10.239 -9.544 1.00 85.69 110 ASP A C 1
ATOM 762 O O . ASP A 1 110 ? 0.195 -9.457 -9.160 1.00 85.69 110 ASP A O 1
ATOM 766 N N . VAL A 1 111 ? -1.475 -10.879 -8.691 1.00 85.81 111 VAL A N 1
ATOM 767 C CA . VAL A 1 111 ? -1.321 -10.810 -7.232 1.00 85.81 111 VAL A CA 1
ATOM 768 C C . VAL A 1 111 ? -0.694 -12.090 -6.703 1.00 85.81 111 VAL A C 1
ATOM 770 O O . VAL A 1 111 ? -1.124 -13.188 -7.055 1.00 85.81 111 VAL A O 1
ATOM 773 N N . VAL A 1 112 ? 0.262 -11.946 -5.788 1.00 86.25 112 VAL A N 1
ATOM 774 C CA . VAL A 1 112 ? 0.802 -13.049 -4.984 1.00 86.25 112 VAL A CA 1
ATOM 775 C C . VAL A 1 112 ? 0.407 -12.835 -3.523 1.00 86.25 112 VAL A C 1
ATOM 777 O O . VAL A 1 112 ? 0.454 -11.712 -3.036 1.00 86.25 112 VAL A O 1
ATOM 780 N N . VAL A 1 113 ? 0.021 -13.895 -2.813 1.00 85.06 113 VAL A N 1
ATOM 781 C CA . VAL A 1 113 ? -0.311 -13.848 -1.376 1.00 85.06 113 VAL A CA 1
ATOM 782 C C . VAL A 1 113 ? 0.507 -14.908 -0.639 1.00 85.06 113 VAL A C 1
ATOM 784 O O . VAL A 1 113 ? 0.689 -16.006 -1.167 1.00 85.06 113 VAL A O 1
ATOM 787 N N . GLY A 1 114 ? 0.996 -14.592 0.565 1.00 71.06 114 GLY A N 1
ATOM 788 C CA . GLY A 1 114 ? 1.636 -15.553 1.472 1.00 71.06 114 GLY A CA 1
ATOM 789 C C . GLY A 1 114 ? 3.066 -15.952 1.098 1.00 71.06 114 GLY A C 1
ATOM 790 O O . GLY A 1 114 ? 3.489 -17.063 1.411 1.00 71.06 114 GLY A O 1
ATOM 791 N N . GLY A 1 115 ? 3.796 -15.097 0.371 1.00 58.88 115 GLY A N 1
ATOM 792 C CA . GLY A 1 115 ? 5.037 -15.510 -0.300 1.00 58.88 115 GLY A CA 1
ATOM 793 C C . GLY A 1 115 ? 6.286 -14.669 -0.047 1.00 58.88 115 GLY A C 1
ATOM 794 O O . GLY A 1 115 ? 7.353 -15.065 -0.513 1.00 58.88 115 GLY A O 1
ATOM 795 N N . LEU A 1 116 ? 6.189 -13.523 0.637 1.00 67.25 116 LEU A N 1
ATOM 796 C CA . LEU A 1 116 ? 7.340 -12.624 0.795 1.00 67.25 116 LEU A CA 1
ATOM 797 C C . LEU A 1 116 ? 8.020 -12.718 2.157 1.00 67.25 116 LEU A C 1
ATOM 799 O O . LEU A 1 116 ? 9.249 -12.666 2.204 1.00 67.25 116 LEU A O 1
ATOM 803 N N . TYR A 1 117 ? 7.271 -12.875 3.250 1.00 68.81 117 TYR A N 1
ATOM 804 C CA . TYR A 1 117 ? 7.869 -13.097 4.559 1.00 68.81 117 TYR A CA 1
ATOM 805 C C . TYR A 1 117 ? 8.060 -14.606 4.787 1.00 68.81 117 TYR A C 1
ATOM 807 O O . TYR A 1 117 ? 7.082 -15.355 4.825 1.00 68.81 117 TYR A O 1
ATOM 815 N N . PRO A 1 118 ? 9.302 -15.106 4.935 1.00 64.75 118 PRO A N 1
ATOM 816 C CA . PRO A 1 118 ? 9.510 -16.490 5.324 1.00 64.75 118 PRO A CA 1
ATOM 817 C C . PRO A 1 118 ? 9.022 -16.659 6.765 1.00 64.75 118 PRO A C 1
ATOM 819 O O . PRO A 1 118 ? 9.692 -16.232 7.707 1.00 64.75 118 PRO A O 1
ATOM 822 N N . ALA A 1 119 ? 7.851 -17.275 6.939 1.00 60.44 119 ALA A N 1
ATOM 823 C CA . ALA A 1 119 ? 7.357 -17.634 8.260 1.00 60.44 119 ALA A CA 1
ATOM 824 C C . ALA A 1 119 ? 8.433 -18.443 9.020 1.00 60.44 119 ALA A C 1
ATOM 826 O O . ALA A 1 119 ? 9.122 -19.277 8.414 1.00 60.44 119 ALA A O 1
ATOM 827 N N . PRO A 1 120 ? 8.599 -18.238 10.341 1.00 59.31 120 PRO A N 1
ATOM 828 C CA . PRO A 1 120 ? 9.418 -19.115 11.168 1.00 59.31 120 PRO A CA 1
ATOM 829 C C . PRO A 1 120 ? 9.029 -20.579 10.920 1.00 59.31 120 PRO A C 1
ATOM 831 O O . PRO A 1 120 ? 7.843 -20.904 10.850 1.00 59.31 120 PRO A O 1
ATOM 834 N N . ALA A 1 121 ? 10.021 -21.458 10.750 1.00 46.66 121 ALA A N 1
ATOM 835 C CA . ALA A 1 121 ? 9.789 -22.856 10.394 1.00 46.66 121 ALA A CA 1
ATOM 836 C C . ALA A 1 121 ? 8.712 -23.501 11.291 1.00 46.66 121 ALA A C 1
ATOM 838 O O . ALA A 1 121 ? 8.851 -23.511 12.513 1.00 46.66 121 ALA A O 1
ATOM 839 N N . GLY A 1 122 ? 7.659 -24.059 10.679 1.00 47.69 122 GLY A N 1
ATOM 840 C CA . GLY A 1 122 ? 6.620 -24.824 11.382 1.00 47.69 122 GLY A CA 1
ATOM 841 C C . GLY A 1 122 ? 5.200 -24.249 11.351 1.00 47.69 122 GLY A C 1
ATOM 842 O O . GLY A 1 122 ? 4.302 -24.907 11.870 1.00 47.69 122 GLY A O 1
ATOM 843 N N . VAL A 1 123 ? 4.962 -23.091 10.727 1.00 51.00 123 VAL A N 1
ATOM 844 C CA . VAL A 1 123 ? 3.607 -22.535 10.562 1.00 51.00 123 VAL A CA 1
ATOM 845 C C . VAL A 1 123 ? 3.212 -22.569 9.086 1.00 51.00 123 VAL A C 1
ATOM 847 O O . VAL A 1 123 ? 3.733 -21.813 8.273 1.00 51.00 123 VAL A O 1
ATOM 850 N N . ALA A 1 124 ? 2.309 -23.483 8.730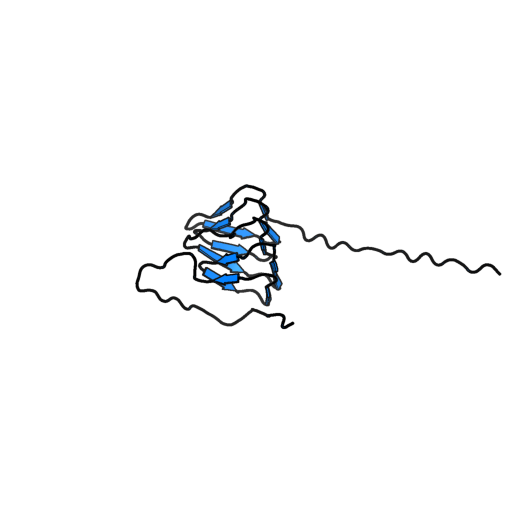 1.00 44.88 124 ALA A N 1
ATOM 851 C CA . ALA A 1 124 ? 1.627 -23.485 7.439 1.00 44.88 124 ALA A CA 1
ATOM 852 C C . ALA A 1 124 ? 0.266 -22.799 7.616 1.00 44.88 124 ALA A C 1
ATOM 854 O O . ALA A 1 124 ? -0.739 -23.459 7.875 1.00 44.88 124 ALA A O 1
ATOM 855 N N . GLU A 1 125 ? 0.227 -21.472 7.524 1.00 56.59 125 GLU A N 1
ATOM 856 C CA . GLU A 1 125 ? -1.029 -20.720 7.553 1.00 56.59 125 GLU A CA 1
ATOM 857 C C . GLU A 1 125 ? -1.628 -20.664 6.146 1.00 56.59 125 GLU A C 1
ATOM 859 O O . GLU A 1 125 ? -1.300 -19.820 5.321 1.00 56.59 125 GLU A O 1
ATOM 864 N N . THR A 1 126 ? -2.525 -21.605 5.856 1.00 47.69 126 THR A N 1
ATOM 865 C CA . THR A 1 126 ? -3.442 -21.520 4.709 1.00 47.69 126 THR A CA 1
ATOM 866 C C . THR A 1 126 ? -4.783 -20.987 5.202 1.00 47.69 126 THR A C 1
ATOM 868 O O . THR A 1 126 ? -5.759 -21.720 5.337 1.00 47.69 126 THR A O 1
ATOM 871 N N . ALA A 1 127 ? -4.837 -19.692 5.517 1.00 48.00 127 ALA A N 1
ATOM 872 C CA . ALA A 1 127 ? -6.075 -19.012 5.897 1.00 48.00 127 ALA A CA 1
ATOM 873 C C . ALA A 1 127 ? -6.807 -18.475 4.654 1.00 48.00 127 ALA A C 1
ATOM 875 O O . ALA A 1 127 ? -7.004 -17.276 4.498 1.00 48.00 127 ALA A O 1
ATOM 876 N N . GLN A 1 128 ? -7.216 -19.362 3.744 1.00 54.88 128 GLN A N 1
ATOM 877 C CA . GLN A 1 128 ? -8.055 -18.978 2.605 1.00 54.88 128 GLN A CA 1
ATOM 878 C C . GLN A 1 128 ? -9.530 -19.082 3.025 1.00 54.88 128 GLN A C 1
ATOM 880 O O . GLN A 1 128 ? -10.150 -20.134 2.875 1.00 54.88 128 GLN A O 1
ATOM 885 N N . ARG A 1 129 ? -10.082 -18.017 3.626 1.00 51.88 129 ARG A N 1
ATOM 886 C CA . ARG A 1 129 ? -11.534 -17.886 3.861 1.00 51.88 129 ARG A CA 1
ATOM 887 C C . ARG A 1 129 ? -12.218 -17.358 2.592 1.00 51.88 129 ARG A C 1
ATOM 889 O O . ARG A 1 129 ? -11.625 -16.617 1.818 1.00 51.88 129 ARG A O 1
ATOM 896 N N . ASP A 1 130 ? -13.438 -17.825 2.355 1.00 49.91 130 ASP A N 1
ATOM 897 C CA . ASP A 1 130 ? -14.136 -17.821 1.065 1.00 49.91 130 ASP A CA 1
ATOM 898 C C . ASP A 1 130 ? -14.217 -16.470 0.313 1.00 49.91 130 ASP A C 1
ATOM 900 O O . ASP A 1 130 ? -14.985 -15.575 0.644 1.00 49.91 130 ASP A O 1
ATOM 904 N N . HIS A 1 131 ? -13.423 -16.406 -0.760 1.00 66.00 131 HIS A N 1
ATOM 905 C CA . HIS A 1 131 ? -13.745 -16.065 -2.156 1.00 66.00 131 HIS A CA 1
ATOM 906 C C . HIS A 1 131 ? -14.595 -14.814 -2.481 1.00 66.00 131 HIS A C 1
ATOM 908 O O . HIS A 1 131 ? -15.790 -14.902 -2.755 1.00 66.00 131 HIS A O 1
ATOM 914 N N . CYS A 1 132 ? -13.906 -13.674 -2.640 1.00 57.72 132 CYS A N 1
ATOM 915 C CA . CYS A 1 132 ? -14.415 -12.440 -3.270 1.00 57.72 132 CYS A CA 1
ATOM 916 C C . CYS A 1 132 ? -13.725 -12.104 -4.616 1.00 57.72 132 CYS A C 1
ATOM 918 O O . CYS A 1 132 ? -13.782 -10.967 -5.088 1.00 57.72 132 CYS A O 1
ATOM 920 N N . ILE A 1 133 ? -13.035 -13.070 -5.235 1.00 59.09 133 ILE A N 1
ATOM 921 C CA . ILE A 1 133 ? -12.226 -12.848 -6.445 1.00 59.09 133 ILE A CA 1
ATOM 922 C C . ILE A 1 133 ? -13.050 -13.193 -7.689 1.00 59.09 133 ILE A C 1
ATOM 924 O O . ILE A 1 133 ? -13.361 -14.357 -7.925 1.00 59.09 133 ILE A O 1
ATOM 928 N N . SER A 1 134 ? -13.354 -12.198 -8.525 1.00 54.00 134 SER A N 1
ATOM 929 C CA . SER A 1 134 ? -13.929 -12.432 -9.854 1.00 54.00 134 SER A CA 1
ATOM 930 C C . SER A 1 134 ? -12.814 -12.364 -10.894 1.00 54.00 134 SER A C 1
ATOM 932 O O . SER A 1 134 ? -12.304 -11.290 -11.214 1.00 54.00 134 SER A O 1
ATOM 934 N N . THR A 1 135 ? -12.388 -13.521 -11.405 1.00 50.38 135 THR A N 1
ATOM 935 C CA . THR A 1 135 ? -11.430 -13.572 -12.516 1.00 50.38 135 THR A CA 1
ATOM 936 C C . THR A 1 135 ? -12.176 -13.329 -13.825 1.00 50.38 135 THR A C 1
ATOM 938 O O . THR A 1 135 ? -13.136 -14.027 -14.154 1.00 50.38 135 THR A O 1
ATOM 941 N N . ARG A 1 136 ? -11.757 -12.320 -14.597 1.00 45.03 136 ARG A N 1
ATOM 942 C CA . ARG A 1 136 ? -12.282 -12.113 -15.948 1.00 45.03 136 ARG A CA 1
ATOM 943 C C . ARG A 1 136 ? -11.631 -13.152 -16.855 1.00 45.03 136 ARG A C 1
ATOM 945 O O . ARG A 1 136 ? -10.467 -13.021 -17.218 1.00 45.03 136 ARG A O 1
ATOM 952 N N . THR A 1 137 ? -12.372 -14.204 -17.177 1.00 39.34 137 THR A N 1
ATOM 953 C CA . THR A 1 137 ? -11.999 -15.129 -18.248 1.00 39.34 137 THR A CA 1
ATOM 954 C C . THR A 1 137 ? -12.028 -14.343 -19.558 1.00 39.34 137 THR A C 1
ATOM 956 O O . THR A 1 137 ? -13.039 -13.708 -19.872 1.00 39.34 137 THR A O 1
ATOM 959 N N . ALA A 1 138 ? -10.893 -14.311 -20.255 1.00 38.00 138 ALA A N 1
ATOM 960 C CA . ALA A 1 138 ? -10.834 -13.897 -21.653 1.00 38.00 138 ALA A CA 1
ATOM 961 C C . ALA A 1 138 ? -11.521 -14.943 -22.540 1.00 38.00 138 ALA A C 1
ATOM 963 O O . ALA A 1 138 ? -11.427 -16.146 -22.199 1.00 38.00 138 ALA A O 1
#

Sequence (138 aa):
MRTPATIASFICIMVMQAQMLSTQGVDVTVTSGAQLTVRGDVLAGPGSALVNAGMIDLSGDLTNDSGSGLFAALPGEVVLNGTSQTIAGGSAIAFDVLDLQCASVTLQQDVVVGGLYPAPAGVAETAQRDHCISTRTA

Radius of gyration: 19.25 Å; chains: 1; bounding box: 45×50×64 Å

Secondary structure (DSSP, 8-state):
------------------EEEEESS--EEE-TT-EEEESSEEEE-TT--EEESSEEEE-S-EEE-SSS-SB-SSS-EEEE-SSEEEEESSS-EEESEEEE-SSEEEESS-EEES-SS-PPTT-------S--EE----

pLDDT: mean 79.69, std 17.06, range [38.0, 95.69]